Protein AF-A0A3C0JTN6-F1 (afdb_monomer_lite)

pLDDT: mean 71.08, std 10.15, range [43.41, 87.12]

Foldseek 3Di:
DQVLVVLVVQVVCVPPDLVVNLVSLVLQLVQLCCVLVHPDQGPSSVVVVVVCVVVVHDDDDDDVPVVSVLSVVLNVLSVVLNVCCVVPPVVSVVSSVVSSVSCVCCVPVVD

Radius of gyration: 14.16 Å; chains: 1; bounding box: 29×28×34 Å

Structure (mmCIF, N/CA/C/O backbone):
data_AF-A0A3C0JTN6-F1
#
_entry.id   AF-A0A3C0JTN6-F1
#
loop_
_atom_site.group_PDB
_atom_site.id
_atom_site.type_symbol
_atom_site.label_atom_id
_atom_site.label_alt_id
_atom_site.label_comp_id
_atom_site.label_asym_id
_atom_site.label_entity_id
_atom_site.label_seq_id
_atom_site.pdbx_PDB_ins_code
_atom_site.Cartn_x
_atom_site.Cartn_y
_atom_site.Cartn_z
_atom_site.occupancy
_atom_site.B_iso_or_equiv
_atom_site.auth_seq_id
_atom_site.auth_comp_id
_atom_site.auth_asym_id
_atom_site.auth_atom_id
_atom_site.pdbx_PDB_model_num
ATOM 1 N N . MET A 1 1 ? -10.841 8.221 2.201 1.00 43.41 1 MET A N 1
ATOM 2 C CA . MET A 1 1 ? -10.688 9.611 1.697 1.00 43.41 1 MET A CA 1
ATOM 3 C C . MET A 1 1 ? -9.246 10.049 1.403 1.00 43.41 1 MET A C 1
ATOM 5 O O . MET A 1 1 ? -9.002 10.463 0.281 1.00 43.41 1 MET A O 1
ATOM 9 N N . ILE A 1 2 ? -8.278 10.001 2.334 1.00 45.72 2 ILE A N 1
ATOM 10 C CA . ILE A 1 2 ? -6.956 10.657 2.120 1.00 45.72 2 ILE A CA 1
ATOM 11 C C . ILE A 1 2 ? -5.951 9.783 1.353 1.00 45.72 2 ILE A C 1
ATOM 13 O O . ILE A 1 2 ? -5.227 10.288 0.502 1.00 45.72 2 ILE A O 1
ATOM 17 N N . THR A 1 3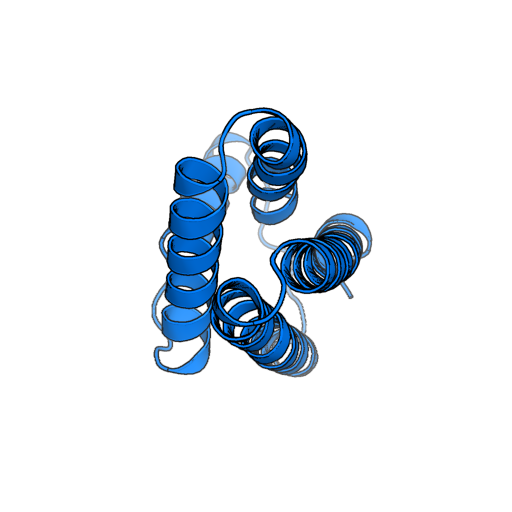 ? -5.979 8.465 1.559 1.00 52.69 3 THR A N 1
ATOM 18 C CA . THR A 1 3 ? -5.306 7.485 0.684 1.00 52.69 3 THR A CA 1
ATOM 19 C C . THR A 1 3 ? -5.796 7.601 -0.761 1.00 52.69 3 THR A C 1
ATOM 21 O O . THR A 1 3 ? -4.994 7.623 -1.688 1.00 52.69 3 THR A O 1
ATOM 24 N N . SER A 1 4 ? -7.106 7.772 -0.945 1.00 46.56 4 SER A N 1
ATOM 25 C CA . SER A 1 4 ? -7.760 7.938 -2.247 1.00 46.56 4 SER A CA 1
ATOM 26 C C . SER A 1 4 ? -7.314 9.220 -2.978 1.00 46.56 4 SER A C 1
ATOM 28 O O . SER A 1 4 ? -7.162 9.206 -4.195 1.00 46.56 4 SER A O 1
ATOM 30 N N . GLY A 1 5 ? -7.030 10.308 -2.246 1.00 48.44 5 GLY A N 1
ATOM 31 C CA . GLY A 1 5 ? -6.509 11.563 -2.810 1.00 48.44 5 GLY A CA 1
ATOM 32 C C . GLY A 1 5 ? -5.041 11.494 -3.256 1.00 48.44 5 GLY A C 1
ATOM 33 O O . GLY A 1 5 ? -4.683 12.069 -4.279 1.00 48.44 5 GLY A O 1
ATOM 34 N N . ILE A 1 6 ? -4.203 10.736 -2.542 1.00 53.38 6 ILE A N 1
ATOM 35 C CA . ILE A 1 6 ? -2.805 10.475 -2.937 1.00 53.38 6 ILE A CA 1
ATOM 36 C C . ILE A 1 6 ? -2.745 9.517 -4.147 1.00 53.38 6 ILE A C 1
ATOM 38 O O . ILE A 1 6 ? -1.827 9.597 -4.956 1.00 53.38 6 ILE A O 1
ATOM 42 N N . LEU A 1 7 ? -3.756 8.661 -4.328 1.00 52.06 7 LEU A N 1
ATOM 43 C CA . LEU A 1 7 ? -3.889 7.765 -5.485 1.00 52.06 7 LEU A CA 1
ATOM 44 C C . LEU A 1 7 ? -4.445 8.457 -6.743 1.00 52.06 7 LEU A C 1
ATOM 46 O O . LEU A 1 7 ? -4.065 8.091 -7.849 1.00 52.06 7 LEU A O 1
ATOM 50 N N . ALA A 1 8 ? -5.268 9.503 -6.615 1.00 50.47 8 ALA A N 1
ATOM 51 C CA . ALA A 1 8 ? -5.610 10.373 -7.752 1.00 50.47 8 ALA A CA 1
ATOM 52 C C . ALA A 1 8 ? -4.377 11.122 -8.304 1.00 50.47 8 ALA A C 1
ATOM 54 O O . ALA A 1 8 ? -4.324 11.482 -9.473 1.00 50.47 8 ALA A O 1
ATOM 55 N N . LEU A 1 9 ? -3.351 11.291 -7.469 1.00 50.59 9 LEU A N 1
ATOM 56 C CA . LEU A 1 9 ? -2.022 11.771 -7.846 1.00 50.59 9 LEU A CA 1
ATOM 57 C C . LEU A 1 9 ? -1.167 10.704 -8.546 1.00 50.59 9 LEU A C 1
ATOM 59 O O . LEU A 1 9 ? -0.090 11.041 -9.012 1.00 50.59 9 LEU A O 1
ATOM 63 N N . TYR A 1 10 ? -1.620 9.449 -8.627 1.00 54.94 10 TYR A N 1
ATOM 64 C CA . TYR A 1 10 ? -0.925 8.330 -9.270 1.00 54.94 10 TYR A CA 1
ATOM 65 C C . TYR A 1 10 ? -1.311 8.165 -10.752 1.00 54.94 10 TYR A C 1
ATOM 67 O O . TYR A 1 10 ? -0.499 7.748 -11.577 1.00 54.94 10 TYR A O 1
ATOM 75 N N . THR A 1 11 ? -2.534 8.557 -11.120 1.00 54.53 11 THR A N 1
ATOM 76 C CA . THR A 1 11 ? -3.015 8.543 -12.513 1.00 54.53 11 THR A CA 1
ATOM 77 C C . THR A 1 11 ? -2.295 9.583 -13.373 1.00 54.53 11 THR A C 1
ATOM 79 O O . THR A 1 11 ? -1.909 9.285 -14.502 1.00 54.53 11 THR A O 1
ATOM 82 N N . VAL A 1 12 ? -2.031 10.769 -12.818 1.00 51.31 12 VAL A N 1
ATOM 83 C CA . VAL A 1 12 ? -1.353 11.891 -13.490 1.00 51.31 12 VAL A CA 1
ATOM 84 C C . VAL A 1 12 ? 0.106 11.576 -13.908 1.00 51.31 12 VAL A C 1
ATOM 86 O O . VAL A 1 12 ? 0.456 11.841 -15.056 1.00 51.31 12 VAL A O 1
ATOM 89 N N . PRO A 1 13 ? 0.971 10.971 -13.068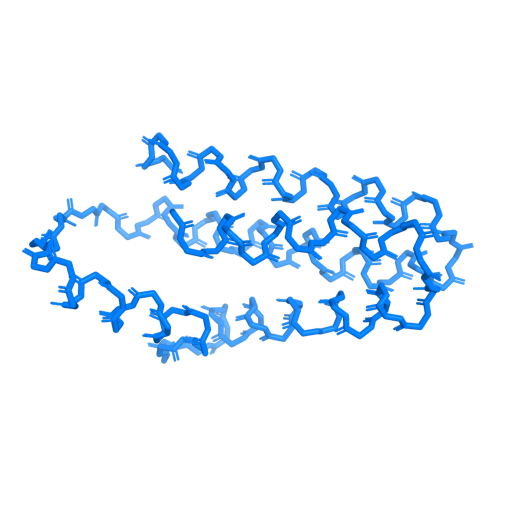 1.00 52.66 13 PRO A N 1
ATOM 90 C CA . PRO A 1 13 ? 2.349 10.637 -13.430 1.00 52.66 13 PRO A CA 1
ATOM 91 C C . PRO A 1 13 ? 2.495 9.381 -14.292 1.00 52.66 13 PRO A C 1
ATOM 93 O O . PRO A 1 13 ? 3.531 9.2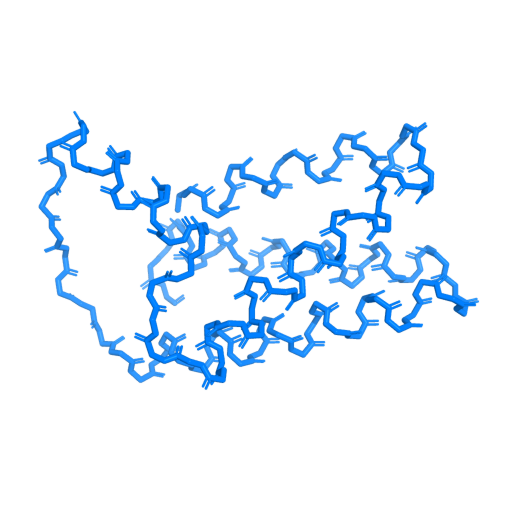56 -14.945 1.00 52.66 13 PRO A O 1
ATOM 96 N N . SER A 1 14 ? 1.479 8.505 -14.379 1.00 51.88 14 SER A N 1
ATOM 97 C CA . SER A 1 14 ? 1.480 7.397 -15.356 1.00 51.88 14 SER A CA 1
ATOM 98 C C . SER A 1 14 ? 1.584 7.883 -16.811 1.00 51.88 14 SER A C 1
ATOM 100 O O . SER A 1 14 ? 2.049 7.140 -17.670 1.00 51.88 14 SER A O 1
ATOM 102 N N . LEU A 1 15 ? 1.241 9.156 -17.062 1.00 52.38 15 LEU A N 1
ATOM 103 C CA . LEU A 1 15 ? 1.406 9.836 -18.349 1.00 52.38 15 LEU A CA 1
ATOM 104 C C . LEU A 1 15 ? 2.720 10.637 -18.489 1.00 52.38 15 LEU A C 1
ATOM 106 O O . LEU A 1 15 ? 3.018 11.078 -19.594 1.00 52.38 15 LEU A O 1
ATOM 110 N N . ALA A 1 16 ? 3.493 10.869 -17.417 1.00 53.84 16 ALA A N 1
ATOM 111 C CA . ALA A 1 16 ? 4.547 11.897 -17.409 1.00 53.84 16 ALA A CA 1
ATOM 112 C C . ALA A 1 16 ? 5.994 11.364 -17.368 1.00 53.84 16 ALA A C 1
ATOM 114 O O . ALA A 1 16 ? 6.845 11.889 -18.082 1.00 53.84 16 ALA A O 1
ATOM 115 N N . SER A 1 17 ? 6.319 10.359 -16.538 1.00 63.66 17 SER A N 1
ATOM 116 C CA . SER A 1 17 ? 7.660 9.734 -16.537 1.00 63.66 17 SER A CA 1
ATOM 117 C C . SER A 1 17 ? 7.691 8.381 -15.816 1.00 63.66 17 SER A C 1
ATOM 119 O O . SER A 1 17 ? 7.160 8.230 -14.715 1.00 63.66 17 SER A O 1
ATOM 121 N N . THR A 1 18 ? 8.383 7.400 -16.397 1.00 68.06 18 THR A N 1
ATOM 122 C CA . THR A 1 18 ? 8.557 6.046 -15.832 1.00 68.06 18 THR A CA 1
ATOM 123 C C . THR A 1 18 ? 9.261 6.046 -14.472 1.00 68.06 18 THR A C 1
ATOM 125 O O . THR A 1 18 ? 8.920 5.248 -13.601 1.00 68.06 18 THR A O 1
ATOM 128 N N . ALA A 1 19 ? 10.191 6.978 -14.247 1.00 69.06 19 ALA A N 1
ATOM 129 C CA . ALA A 1 19 ? 10.888 7.121 -12.969 1.00 69.06 19 ALA A CA 1
ATOM 130 C C . ALA A 1 19 ? 9.953 7.568 -11.830 1.00 69.06 19 ALA A C 1
ATOM 132 O O . ALA A 1 19 ? 10.023 7.026 -10.727 1.00 69.06 19 ALA A O 1
ATOM 133 N N . ALA A 1 20 ? 9.039 8.512 -12.089 1.00 71.00 20 ALA A N 1
ATOM 134 C CA . ALA A 1 20 ? 8.076 8.963 -11.083 1.00 71.00 20 ALA A CA 1
ATOM 135 C C . ALA A 1 20 ? 7.086 7.854 -10.701 1.00 71.00 20 ALA A C 1
ATOM 137 O O . ALA A 1 20 ? 6.763 7.694 -9.524 1.00 71.00 20 ALA A O 1
ATOM 138 N N . VAL A 1 21 ? 6.649 7.058 -11.683 1.00 69.81 21 VAL A N 1
ATOM 139 C CA . VAL A 1 21 ? 5.768 5.903 -11.457 1.00 69.81 21 VAL A CA 1
ATOM 140 C C . VAL A 1 21 ? 6.432 4.886 -10.529 1.00 69.81 21 VAL A C 1
ATOM 142 O O . VAL A 1 21 ? 5.815 4.460 -9.556 1.00 69.81 21 VAL A O 1
ATOM 145 N N . LEU A 1 22 ? 7.703 4.554 -10.767 1.00 73.00 22 LEU A N 1
ATOM 146 C CA . LEU A 1 22 ? 8.450 3.618 -9.924 1.00 73.00 22 LEU A CA 1
ATOM 147 C C . LEU A 1 22 ? 8.608 4.126 -8.482 1.00 73.00 22 LEU A C 1
ATOM 149 O O . LEU A 1 22 ? 8.387 3.377 -7.532 1.00 73.00 22 LEU A O 1
ATOM 153 N N . ILE A 1 23 ? 8.959 5.405 -8.307 1.00 75.81 23 ILE A N 1
ATOM 154 C CA . ILE A 1 23 ? 9.109 6.021 -6.978 1.00 75.81 23 ILE A CA 1
ATOM 155 C C . ILE A 1 23 ? 7.784 5.969 -6.209 1.00 75.81 23 ILE A C 1
ATOM 157 O O . ILE A 1 23 ? 7.771 5.652 -5.019 1.00 75.81 23 ILE A O 1
ATOM 161 N N . LEU A 1 24 ? 6.661 6.228 -6.883 1.00 73.31 24 LEU A N 1
ATOM 162 C CA . LEU A 1 24 ? 5.339 6.145 -6.269 1.00 73.31 24 LEU A CA 1
ATOM 163 C C . LEU A 1 24 ? 4.943 4.700 -5.933 1.00 73.31 24 LEU A C 1
ATOM 165 O O . LEU A 1 24 ? 4.410 4.483 -4.846 1.00 73.31 24 LEU A O 1
ATOM 169 N N . MET A 1 25 ? 5.234 3.714 -6.798 1.00 74.69 25 MET A N 1
ATOM 170 C CA . MET A 1 25 ? 5.027 2.286 -6.490 1.00 74.69 25 MET A CA 1
ATOM 171 C C . MET A 1 25 ? 5.767 1.890 -5.215 1.00 74.69 25 MET A C 1
ATOM 173 O O . MET A 1 25 ? 5.186 1.278 -4.320 1.00 74.69 25 MET A O 1
ATOM 177 N N . LEU A 1 26 ? 7.042 2.273 -5.121 1.00 78.75 26 LEU A N 1
ATOM 178 C CA . LEU A 1 26 ? 7.893 1.972 -3.974 1.00 78.75 26 LEU A CA 1
ATOM 179 C C . LEU A 1 26 ? 7.399 2.660 -2.701 1.00 78.75 26 LEU A C 1
ATOM 181 O O . LEU A 1 26 ? 7.330 2.023 -1.651 1.00 78.75 26 LEU A O 1
ATOM 185 N N . ALA A 1 27 ? 7.002 3.932 -2.787 1.00 76.94 27 ALA A N 1
ATOM 186 C CA . ALA A 1 27 ? 6.427 4.654 -1.657 1.00 76.94 27 ALA A CA 1
ATOM 187 C C . ALA A 1 27 ? 5.130 3.991 -1.159 1.00 76.94 27 ALA A C 1
ATOM 189 O O . ALA A 1 27 ? 4.930 3.850 0.048 1.00 76.94 27 ALA A O 1
ATOM 190 N N . LEU A 1 28 ? 4.272 3.536 -2.078 1.00 75.44 28 LEU A N 1
ATOM 191 C CA . LEU A 1 28 ? 3.015 2.869 -1.746 1.00 75.44 28 LEU A CA 1
ATOM 192 C C . LEU A 1 28 ? 3.257 1.495 -1.112 1.00 75.44 28 LEU A C 1
ATOM 194 O O . LEU A 1 28 ? 2.692 1.185 -0.064 1.00 75.44 28 LEU A O 1
ATOM 198 N N . ALA A 1 29 ? 4.128 0.689 -1.720 1.00 78.62 29 ALA A N 1
ATOM 199 C CA . ALA A 1 29 ? 4.523 -0.610 -1.190 1.00 78.62 29 ALA A CA 1
ATOM 200 C C . ALA A 1 29 ? 5.158 -0.470 0.200 1.00 78.62 29 ALA A C 1
ATOM 202 O O . ALA A 1 29 ? 4.848 -1.260 1.089 1.00 78.62 29 ALA A O 1
ATOM 203 N N . GLY A 1 30 ? 5.969 0.570 0.415 1.00 78.50 30 GLY A N 1
ATOM 204 C CA . GLY A 1 30 ? 6.538 0.912 1.715 1.00 78.50 30 GLY A CA 1
ATOM 205 C C . GLY A 1 30 ? 5.480 1.275 2.761 1.00 78.50 30 GLY A C 1
ATOM 206 O O . GLY A 1 30 ? 5.517 0.746 3.869 1.00 78.50 30 GLY A O 1
ATOM 207 N N . ASP A 1 31 ? 4.499 2.118 2.426 1.00 76.56 31 ASP A N 1
ATOM 208 C CA . ASP A 1 31 ? 3.415 2.475 3.357 1.00 76.56 31 ASP A CA 1
ATOM 209 C C . ASP A 1 31 ? 2.581 1.242 3.744 1.00 76.56 31 ASP A C 1
ATOM 211 O O . ASP A 1 31 ? 2.309 1.021 4.926 1.00 76.56 31 ASP A O 1
ATOM 215 N N . TYR A 1 32 ? 2.249 0.384 2.774 1.00 74.81 32 TYR A N 1
ATOM 216 C CA . TYR A 1 32 ? 1.562 -0.882 3.036 1.00 74.81 32 TYR A CA 1
ATOM 217 C C . TYR A 1 32 ? 2.413 -1.866 3.839 1.00 74.81 32 TYR A C 1
ATOM 219 O O . TYR A 1 32 ? 1.885 -2.510 4.743 1.00 74.81 32 TYR A O 1
ATOM 227 N N . ALA A 1 33 ? 3.715 -1.955 3.567 1.00 77.94 33 ALA A N 1
ATOM 228 C CA . ALA A 1 33 ? 4.632 -2.774 4.350 1.00 77.94 33 ALA A CA 1
ATOM 229 C C . ALA A 1 33 ? 4.627 -2.326 5.815 1.00 77.94 33 ALA A C 1
ATOM 231 O O . ALA A 1 33 ? 4.442 -3.149 6.707 1.00 77.94 33 ALA A O 1
ATOM 232 N N . VAL A 1 34 ? 4.717 -1.019 6.079 1.00 77.00 34 VAL A N 1
ATOM 233 C CA . VAL A 1 34 ? 4.634 -0.489 7.446 1.00 77.00 34 VAL A CA 1
ATOM 234 C C . VAL A 1 34 ? 3.300 -0.854 8.101 1.00 77.00 34 VAL A C 1
ATOM 236 O O . VAL A 1 34 ? 3.303 -1.230 9.265 1.00 77.00 34 VAL A O 1
ATOM 239 N N . ARG A 1 35 ? 2.173 -0.815 7.377 1.00 74.56 35 ARG A N 1
ATOM 240 C CA . ARG A 1 35 ? 0.853 -1.198 7.923 1.00 74.56 35 ARG A CA 1
ATOM 241 C C . ARG A 1 35 ? 0.682 -2.698 8.167 1.00 74.56 35 ARG A C 1
ATOM 243 O O . ARG A 1 35 ? -0.102 -3.075 9.032 1.00 74.56 35 ARG A O 1
ATOM 250 N N . VAL A 1 36 ? 1.341 -3.545 7.378 1.00 77.81 36 VAL A N 1
ATOM 251 C CA . VAL A 1 36 ? 1.264 -5.009 7.507 1.00 77.81 36 VAL A CA 1
ATOM 252 C C . VAL A 1 36 ? 2.210 -5.513 8.591 1.00 77.81 36 VAL A C 1
ATOM 254 O O . VAL A 1 36 ? 1.813 -6.347 9.404 1.00 77.81 36 VAL A O 1
ATOM 257 N N . PHE A 1 37 ? 3.447 -5.018 8.600 1.00 76.44 37 PHE A N 1
ATOM 258 C CA . PHE A 1 37 ? 4.507 -5.491 9.489 1.00 76.44 37 PHE A CA 1
ATOM 259 C C . PHE A 1 37 ? 4.547 -4.752 10.829 1.00 76.44 37 PHE A C 1
ATOM 261 O O . PHE A 1 37 ? 5.093 -5.284 11.794 1.00 76.44 37 PHE A O 1
ATOM 268 N N . THR A 1 38 ? 3.936 -3.568 10.924 1.00 72.06 38 THR A N 1
ATOM 269 C CA . THR A 1 38 ? 3.983 -2.745 12.134 1.00 72.06 38 THR A CA 1
ATOM 270 C C . THR A 1 38 ? 2.591 -2.237 12.516 1.00 72.06 38 THR A C 1
ATOM 272 O O . THR A 1 38 ? 1.848 -1.696 11.706 1.00 72.06 38 THR A O 1
ATOM 275 N N . SER A 1 39 ? 2.253 -2.299 13.806 1.00 64.44 39 SER A N 1
ATOM 276 C CA . SER A 1 39 ? 1.025 -1.691 14.357 1.00 64.44 39 SER A CA 1
ATOM 277 C C . SER A 1 39 ? 1.097 -0.159 14.486 1.00 64.44 39 SER A C 1
ATOM 279 O O . SER A 1 39 ? 0.245 0.457 15.130 1.00 64.44 39 SER A O 1
ATOM 281 N N . GLN A 1 40 ? 2.143 0.465 13.939 1.00 63.06 40 GLN A N 1
ATOM 282 C CA . GLN A 1 40 ? 2.368 1.903 14.011 1.00 63.06 40 GLN A CA 1
ATOM 283 C C . GLN A 1 40 ? 1.568 2.637 12.936 1.00 63.06 40 GLN A C 1
ATOM 285 O O . GLN A 1 40 ? 1.192 2.095 11.897 1.00 63.06 40 GLN A O 1
ATOM 290 N N . LEU A 1 41 ? 1.294 3.912 13.203 1.00 61.28 41 LEU A N 1
ATOM 291 C CA . LEU A 1 41 ? 0.571 4.760 12.273 1.00 61.28 41 LEU A CA 1
ATOM 292 C C . LEU A 1 41 ? 1.447 5.002 11.038 1.00 61.28 41 LEU A C 1
ATOM 294 O O . LEU A 1 41 ? 2.446 5.709 11.119 1.00 61.28 41 LEU A O 1
ATOM 298 N N . SER A 1 42 ? 1.065 4.415 9.903 1.00 69.44 42 SER A N 1
ATOM 299 C CA . SER A 1 42 ? 1.757 4.653 8.631 1.00 69.44 42 SER A CA 1
ATOM 300 C C . SER A 1 42 ? 1.822 6.151 8.292 1.00 69.44 42 SER A C 1
ATOM 302 O O . SER A 1 42 ? 0.902 6.884 8.678 1.00 69.44 42 SER A O 1
ATOM 304 N N . PRO A 1 43 ? 2.842 6.614 7.551 1.00 66.69 43 PRO A N 1
ATOM 305 C CA . PRO A 1 43 ? 2.965 8.011 7.131 1.00 66.69 43 PRO A CA 1
ATOM 306 C C . PRO A 1 43 ? 1.683 8.567 6.496 1.00 66.69 43 PRO A C 1
ATOM 308 O O . PRO A 1 43 ? 1.221 9.655 6.854 1.00 66.69 43 PRO A O 1
ATOM 311 N N . ILE A 1 44 ? 1.032 7.786 5.628 1.00 68.12 44 ILE A N 1
ATOM 312 C CA . ILE A 1 44 ? -0.230 8.190 5.001 1.00 68.12 44 ILE A CA 1
ATOM 313 C C . ILE A 1 44 ? -1.390 8.169 6.009 1.00 68.12 44 ILE A C 1
ATOM 315 O O . ILE A 1 44 ? -2.256 9.045 5.988 1.00 68.12 44 ILE A O 1
ATOM 319 N N . GLY A 1 45 ? -1.407 7.214 6.940 1.00 65.75 45 GLY A N 1
ATOM 320 C CA . GLY A 1 45 ? -2.371 7.182 8.046 1.00 65.75 45 GLY A CA 1
ATOM 321 C C . GLY A 1 45 ? -2.237 8.376 9.001 1.00 65.75 45 GLY A C 1
ATOM 322 O O . GLY A 1 45 ? -3.240 8.864 9.526 1.00 65.75 45 GLY A O 1
ATOM 323 N N . TRP A 1 46 ? -1.021 8.892 9.190 1.00 70.81 46 TRP A N 1
ATOM 324 C CA . TRP A 1 46 ? -0.754 10.096 9.976 1.00 70.81 46 TRP A CA 1
ATOM 325 C C . TRP A 1 46 ? -1.292 11.353 9.293 1.00 70.81 46 TRP A C 1
ATOM 327 O O . TRP A 1 46 ? -2.025 12.116 9.929 1.00 70.81 46 TRP A O 1
ATOM 337 N N . LEU A 1 47 ? -1.030 11.518 7.991 1.00 67.19 47 LEU A N 1
ATOM 338 C CA . LEU A 1 47 ? -1.640 12.580 7.177 1.00 67.19 47 LEU A CA 1
ATOM 339 C C . LEU A 1 47 ? -3.167 12.494 7.218 1.00 67.19 47 LEU A C 1
ATOM 341 O O . LEU A 1 47 ? -3.852 13.499 7.420 1.00 67.19 47 LEU A O 1
ATOM 345 N N . GLY A 1 48 ? -3.670 11.262 7.125 1.00 66.44 48 GLY A N 1
ATOM 346 C CA . GLY A 1 48 ? -5.059 10.888 7.332 1.00 66.44 48 GLY A CA 1
ATOM 347 C C . GLY A 1 48 ? -5.651 11.532 8.583 1.00 66.44 48 GLY A C 1
ATOM 348 O O . GLY A 1 48 ? -6.582 12.336 8.541 1.00 66.44 48 GLY A O 1
ATOM 349 N N . ARG A 1 49 ? -5.030 11.197 9.713 1.00 68.94 49 ARG A N 1
ATOM 350 C CA . ARG A 1 49 ? -5.442 11.622 11.047 1.00 68.94 49 ARG A CA 1
ATOM 351 C C . ARG A 1 49 ? -5.337 13.130 11.247 1.00 68.94 49 ARG A C 1
ATOM 353 O O . ARG A 1 49 ? -6.167 13.713 11.942 1.00 68.94 49 ARG A O 1
ATOM 360 N N . GLN A 1 50 ? -4.319 13.762 10.671 1.00 74.06 50 GLN A N 1
ATOM 361 C CA . GLN A 1 50 ? -4.114 15.200 10.799 1.00 74.06 50 GLN A CA 1
ATOM 362 C C . GLN A 1 50 ? -5.189 15.986 10.045 1.00 74.06 50 GLN A C 1
ATOM 364 O O . GLN A 1 50 ? -5.709 16.970 10.572 1.00 74.06 50 GLN A O 1
ATOM 369 N N . LEU A 1 51 ? -5.580 15.527 8.855 1.00 69.31 51 LEU A N 1
ATOM 370 C CA . LEU A 1 51 ? -6.640 16.173 8.088 1.00 69.31 51 LEU A CA 1
ATOM 371 C C . LEU A 1 51 ? -8.012 15.964 8.739 1.00 69.31 51 LEU A C 1
ATOM 373 O O . LEU A 1 51 ? -8.758 16.925 8.888 1.00 69.31 51 LEU A O 1
ATOM 377 N N . THR A 1 52 ? -8.328 14.753 9.214 1.00 71.88 52 THR A N 1
ATOM 378 C CA . THR A 1 52 ? -9.600 14.502 9.918 1.00 71.88 52 THR A CA 1
ATOM 379 C C . THR A 1 52 ? -9.705 15.305 11.214 1.00 71.88 52 THR A C 1
ATOM 381 O O . THR A 1 52 ? -10.786 15.773 11.555 1.00 71.88 52 THR A O 1
ATOM 384 N N . ARG A 1 53 ? -8.578 15.521 11.915 1.00 73.31 53 ARG A N 1
ATOM 385 C CA . ARG A 1 53 ? -8.506 16.411 13.086 1.00 73.31 53 ARG A CA 1
ATOM 386 C C . ARG A 1 53 ? -8.780 17.866 12.719 1.00 73.31 53 ARG A C 1
ATOM 388 O O . ARG A 1 53 ? -9.539 18.520 13.423 1.00 73.31 53 ARG A O 1
ATOM 395 N N . ARG A 1 54 ? -8.197 18.362 11.623 1.00 78.06 54 ARG A N 1
ATOM 396 C CA . ARG A 1 54 ? -8.447 19.729 11.132 1.00 78.06 54 ARG A CA 1
ATOM 397 C C . ARG A 1 54 ? -9.886 19.931 10.657 1.00 78.06 54 ARG A C 1
ATOM 399 O O . ARG A 1 54 ? -10.419 21.017 10.819 1.00 78.06 54 ARG A O 1
ATOM 406 N N . LEU A 1 55 ? -10.510 18.885 10.121 1.00 77.00 55 LEU A N 1
ATOM 407 C CA . LEU A 1 55 ? -11.905 18.892 9.670 1.00 77.00 55 LEU A CA 1
ATOM 408 C C . LEU A 1 55 ? -12.916 18.612 10.798 1.00 77.00 55 LEU A C 1
ATOM 410 O O . LEU A 1 55 ? -14.110 18.527 10.530 1.00 77.00 55 LEU A O 1
ATOM 414 N N . GLY A 1 56 ? -12.468 18.439 12.049 1.00 73.81 56 GLY A N 1
ATOM 415 C CA . GLY A 1 56 ? -13.351 18.189 13.195 1.00 73.81 56 GLY A CA 1
ATOM 416 C C . GLY A 1 56 ? -14.124 16.864 13.128 1.00 73.81 56 GLY A C 1
ATOM 417 O O . GLY A 1 56 ? -15.103 16.681 13.852 1.00 73.81 56 GLY A O 1
ATOM 418 N N . MET A 1 57 ? -13.708 15.931 12.268 1.00 72.25 57 MET A N 1
ATOM 419 C CA . MET A 1 57 ? -14.401 14.660 12.073 1.00 72.25 57 MET A CA 1
ATOM 420 C C . MET A 1 57 ? -14.162 13.731 13.266 1.00 72.25 57 MET A C 1
ATOM 422 O O . MET A 1 57 ? -13.020 13.417 13.617 1.00 72.25 57 MET A O 1
ATOM 426 N N . LYS A 1 58 ? -15.252 13.264 13.886 1.00 68.25 58 LYS A N 1
ATOM 427 C CA . LYS A 1 58 ? -15.183 12.265 14.956 1.00 68.25 58 LYS A CA 1
ATOM 428 C C . LYS A 1 58 ? -14.829 10.896 14.359 1.00 68.25 58 LYS A C 1
ATOM 430 O O . LYS A 1 58 ? -15.412 10.518 13.343 1.00 68.25 58 LYS A O 1
ATOM 435 N N . PRO A 1 59 ? -13.897 10.143 14.966 1.00 64.94 59 PRO A N 1
ATOM 436 C CA . PRO A 1 59 ? -13.571 8.803 14.501 1.00 64.94 59 PRO A CA 1
ATOM 437 C C . PRO A 1 59 ? -14.800 7.901 14.633 1.00 64.94 59 PRO A C 1
ATOM 439 O O . PRO A 1 59 ? -15.351 7.746 15.723 1.00 64.94 59 PRO A O 1
ATOM 442 N N . LYS A 1 60 ? -15.224 7.315 13.514 1.00 69.56 60 LYS A N 1
ATOM 443 C CA . LYS A 1 60 ? -16.276 6.302 13.489 1.00 69.56 60 LYS A CA 1
ATOM 444 C C . LYS A 1 60 ? -15.669 4.960 13.922 1.00 69.56 60 LYS A C 1
ATOM 446 O O . LYS A 1 60 ? -14.626 4.580 13.383 1.00 69.56 60 LYS A O 1
ATOM 451 N N . PRO A 1 61 ? -16.257 4.257 14.904 1.00 65.88 61 PRO A N 1
ATOM 452 C CA . PRO A 1 61 ? -15.819 2.913 15.246 1.00 65.88 61 PRO A CA 1
ATOM 453 C C . PRO A 1 61 ? -16.093 1.991 14.054 1.00 65.88 61 PRO A C 1
ATOM 455 O O . PRO A 1 61 ? -17.204 1.954 13.531 1.00 65.88 61 PRO A O 1
ATOM 458 N N . MET A 1 62 ? -15.062 1.277 13.619 1.00 68.56 62 MET A N 1
ATOM 459 C CA . MET A 1 62 ? -15.111 0.328 12.511 1.00 68.56 62 MET A CA 1
ATOM 460 C C . MET A 1 62 ? -14.424 -0.958 12.954 1.00 68.56 62 MET A C 1
ATOM 462 O O . MET A 1 62 ? -13.454 -0.917 13.720 1.00 68.56 62 MET A O 1
ATOM 466 N N . ASP A 1 63 ? -14.937 -2.089 12.478 1.00 72.56 63 ASP A N 1
ATOM 467 C CA . ASP A 1 63 ? -14.338 -3.386 12.749 1.00 72.56 63 ASP A CA 1
ATOM 468 C C . ASP A 1 63 ? -12.919 -3.443 12.164 1.00 72.56 63 ASP A C 1
ATOM 470 O O . ASP A 1 63 ? -12.662 -3.085 11.012 1.00 72.56 63 ASP A O 1
ATOM 474 N N . LYS A 1 64 ? -11.965 -3.868 12.991 1.00 70.44 64 LYS A N 1
ATOM 475 C CA . LYS A 1 64 ? -10.560 -3.952 12.596 1.00 70.44 64 LYS A CA 1
ATOM 476 C C . LYS A 1 64 ? -10.287 -5.166 11.715 1.00 70.44 64 LYS A C 1
ATOM 478 O O . LYS A 1 64 ? -9.336 -5.116 10.938 1.00 70.44 64 LYS A O 1
ATOM 483 N N . ALA A 1 65 ? -11.067 -6.241 11.830 1.00 74.62 65 ALA A N 1
ATOM 484 C CA . ALA A 1 65 ? -10.777 -7.485 11.122 1.00 74.62 65 ALA A CA 1
ATOM 485 C C . ALA A 1 65 ? -10.886 -7.347 9.585 1.00 74.62 65 ALA A C 1
ATOM 487 O O . ALA A 1 65 ? -9.900 -7.671 8.912 1.00 74.62 65 ALA A O 1
ATOM 488 N N . PRO A 1 66 ? -11.972 -6.784 9.010 1.00 74.25 66 PRO A N 1
ATOM 489 C CA . PRO A 1 66 ? -12.064 -6.544 7.565 1.00 74.25 66 PRO A CA 1
ATOM 490 C C . PRO A 1 66 ? -10.976 -5.585 7.073 1.00 74.25 66 PRO A C 1
ATOM 492 O O . PRO A 1 66 ? -10.348 -5.801 6.037 1.00 74.25 66 PRO A O 1
ATOM 495 N N . LYS A 1 67 ? -10.654 -4.571 7.883 1.00 74.12 67 LYS A N 1
ATOM 496 C CA . LYS A 1 67 ? -9.646 -3.566 7.539 1.00 74.12 67 LYS A CA 1
ATOM 497 C C . LYS A 1 67 ? -8.235 -4.143 7.440 1.00 74.12 67 LYS A C 1
ATOM 499 O O . LYS A 1 67 ? -7.476 -3.785 6.543 1.00 74.12 67 LYS A O 1
ATOM 504 N N . ILE A 1 68 ? -7.873 -5.053 8.345 1.00 77.56 68 ILE A N 1
ATOM 505 C CA . ILE A 1 68 ? -6.575 -5.743 8.305 1.00 77.56 68 ILE A CA 1
ATOM 506 C C . ILE A 1 68 ? -6.487 -6.640 7.065 1.00 77.56 68 ILE A C 1
ATOM 508 O O . ILE A 1 68 ? -5.426 -6.719 6.443 1.00 77.56 68 ILE A O 1
ATOM 512 N N . PHE A 1 69 ? -7.592 -7.279 6.676 1.00 81.44 69 PHE A N 1
ATOM 513 C CA . PHE A 1 69 ? -7.651 -8.054 5.441 1.00 81.44 69 PHE A CA 1
ATOM 514 C C . PHE A 1 69 ? -7.432 -7.166 4.206 1.00 81.44 69 PHE A C 1
ATOM 516 O O . PHE A 1 69 ? -6.536 -7.453 3.411 1.00 81.44 69 PHE A O 1
ATOM 523 N N . ALA A 1 70 ? -8.142 -6.039 4.101 1.00 80.19 70 ALA A N 1
ATOM 524 C CA . ALA A 1 70 ? -7.975 -5.078 3.009 1.00 80.19 70 ALA A CA 1
ATOM 525 C C . ALA A 1 70 ? -6.537 -4.532 2.916 1.00 80.19 70 ALA A C 1
ATOM 527 O O . ALA A 1 70 ? -5.978 -4.411 1.826 1.00 80.19 70 ALA A O 1
ATOM 528 N N . VAL A 1 71 ? -5.890 -4.272 4.059 1.00 78.12 71 VAL A N 1
ATOM 529 C CA . VAL A 1 71 ? -4.483 -3.841 4.109 1.00 78.12 71 VAL A CA 1
ATOM 530 C C . VAL A 1 71 ? -3.536 -4.916 3.565 1.00 78.12 71 VAL A C 1
ATOM 532 O O . VAL A 1 71 ? -2.630 -4.595 2.798 1.00 78.12 71 VAL A O 1
ATOM 535 N N . ARG A 1 72 ? -3.738 -6.192 3.916 1.00 82.75 72 ARG A N 1
ATOM 536 C CA . ARG A 1 72 ? -2.895 -7.298 3.427 1.00 82.75 72 ARG A CA 1
ATOM 537 C C . ARG A 1 72 ? -3.079 -7.547 1.934 1.00 82.75 72 ARG A C 1
ATOM 539 O O . ARG A 1 72 ? -2.090 -7.716 1.227 1.00 82.75 72 ARG A O 1
ATOM 546 N N . VAL A 1 73 ? -4.321 -7.524 1.451 1.00 82.50 73 VAL A N 1
ATOM 547 C CA . VAL A 1 73 ? -4.616 -7.624 0.015 1.00 82.50 73 VAL A CA 1
ATOM 548 C C . VAL A 1 73 ? -3.973 -6.450 -0.723 1.00 82.50 73 VAL A C 1
ATOM 550 O O . VAL A 1 73 ? -3.241 -6.661 -1.685 1.00 82.50 73 VAL A O 1
ATOM 553 N N . GLY A 1 74 ? -4.138 -5.224 -0.220 1.00 81.88 74 GLY A N 1
ATOM 554 C CA . GLY A 1 74 ? -3.526 -4.037 -0.811 1.00 81.88 74 GLY A CA 1
ATOM 555 C C . GLY A 1 74 ? -1.996 -4.090 -0.872 1.00 81.88 74 GLY A C 1
ATOM 556 O O . GLY A 1 74 ? -1.412 -3.678 -1.872 1.00 81.88 74 GLY A O 1
ATOM 557 N N . PHE A 1 75 ? -1.341 -4.677 0.135 1.00 83.69 75 PHE A N 1
ATOM 558 C CA . PHE A 1 75 ? 0.101 -4.928 0.107 1.00 83.69 75 PHE A CA 1
ATOM 559 C C . PHE A 1 75 ? 0.502 -5.902 -1.004 1.00 83.69 75 PHE A C 1
ATOM 561 O O . PHE A 1 75 ? 1.471 -5.637 -1.711 1.00 83.69 75 PHE A O 1
ATOM 568 N N . I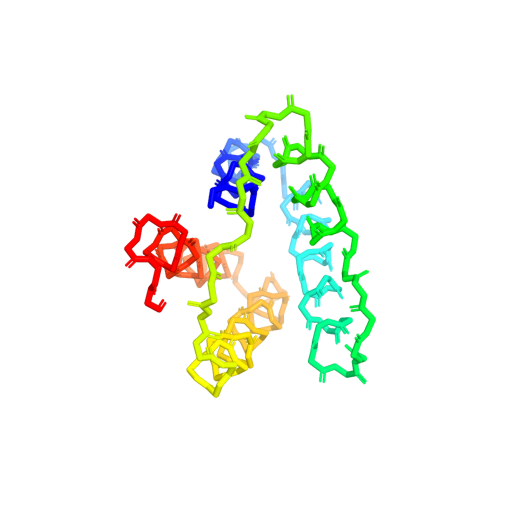LE A 1 76 ? -0.248 -6.993 -1.200 1.00 87.12 76 ILE A N 1
ATOM 569 C CA . ILE A 1 76 ? 0.029 -7.955 -2.277 1.00 87.12 76 ILE A CA 1
ATOM 570 C C . ILE A 1 76 ? -0.029 -7.253 -3.634 1.00 87.12 76 ILE A C 1
ATOM 572 O O . ILE A 1 76 ? 0.898 -7.401 -4.426 1.00 87.12 76 ILE A O 1
ATOM 576 N N . PHE A 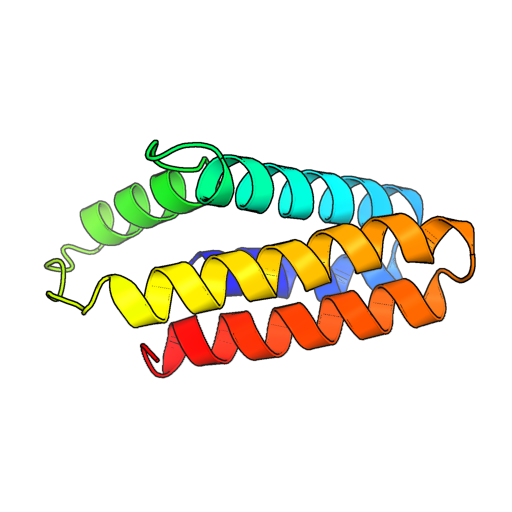1 77 ? -1.060 -6.441 -3.883 1.00 83.19 77 PHE A N 1
ATOM 577 C CA . PHE A 1 77 ? -1.183 -5.653 -5.114 1.00 83.19 77 PHE A CA 1
ATOM 578 C C . PHE A 1 77 ? -0.045 -4.632 -5.280 1.00 83.19 77 PHE A C 1
ATOM 580 O O . PHE A 1 77 ? 0.506 -4.498 -6.369 1.00 83.19 77 PHE A O 1
ATOM 587 N N . ALA A 1 78 ? 0.350 -3.934 -4.212 1.00 83.25 78 ALA A N 1
ATOM 588 C CA . ALA A 1 78 ? 1.446 -2.966 -4.269 1.00 83.25 78 ALA A CA 1
ATOM 589 C C . ALA A 1 78 ? 2.798 -3.645 -4.554 1.00 83.25 78 ALA A C 1
ATOM 591 O O . ALA A 1 78 ? 3.555 -3.191 -5.409 1.00 83.25 78 ALA A O 1
ATOM 592 N N . ALA A 1 79 ? 3.087 -4.761 -3.881 1.00 84.19 79 ALA A N 1
ATOM 593 C CA . ALA A 1 79 ? 4.320 -5.519 -4.068 1.00 84.19 79 ALA A CA 1
ATOM 594 C C . ALA A 1 79 ? 4.389 -6.163 -5.460 1.00 84.19 79 ALA A C 1
ATOM 596 O O . ALA A 1 79 ? 5.424 -6.102 -6.122 1.00 84.19 79 ALA A O 1
ATOM 597 N N . SER A 1 80 ? 3.277 -6.735 -5.932 1.00 85.31 80 SER A N 1
ATOM 598 C CA . SER A 1 80 ? 3.199 -7.298 -7.284 1.00 85.31 80 SER A CA 1
ATOM 599 C C . SER A 1 80 ? 3.310 -6.220 -8.360 1.00 85.31 80 SER A C 1
ATOM 601 O O . SER A 1 80 ? 4.010 -6.442 -9.340 1.00 85.31 80 SER A O 1
ATOM 603 N N . SER A 1 81 ? 2.738 -5.029 -8.155 1.00 82.25 81 SER A N 1
ATOM 604 C CA . SER A 1 81 ? 2.937 -3.880 -9.047 1.00 82.25 81 SER A CA 1
ATOM 605 C C . SER A 1 81 ? 4.417 -3.485 -9.160 1.00 82.25 81 SER A C 1
ATOM 607 O O . SER A 1 81 ? 4.897 -3.276 -10.269 1.00 82.25 81 SER A O 1
ATOM 609 N N . VAL A 1 82 ? 5.160 -3.423 -8.046 1.00 83.31 82 VAL A N 1
ATOM 610 C CA . VAL A 1 82 ? 6.612 -3.141 -8.063 1.00 83.31 82 VAL A CA 1
ATOM 611 C C . VAL A 1 82 ? 7.379 -4.241 -8.801 1.00 83.31 82 VAL A C 1
ATOM 613 O O . VAL A 1 82 ? 8.232 -3.943 -9.631 1.00 83.31 82 VAL A O 1
ATOM 616 N N . GLY A 1 83 ? 7.081 -5.512 -8.515 1.00 84.38 83 GLY A N 1
ATOM 617 C CA . GLY A 1 83 ? 7.758 -6.645 -9.150 1.00 84.38 83 GLY A CA 1
ATOM 618 C C . GLY A 1 83 ? 7.508 -6.716 -10.657 1.00 84.38 83 GLY A C 1
ATOM 619 O O . GLY A 1 83 ? 8.441 -6.913 -11.433 1.00 84.38 83 GLY A O 1
ATOM 620 N N . LEU A 1 84 ? 6.260 -6.494 -11.078 1.00 84.50 84 LEU A N 1
ATOM 621 C CA . LEU A 1 84 ? 5.859 -6.511 -12.484 1.00 84.50 84 LEU A CA 1
ATOM 622 C C . LEU A 1 84 ? 6.446 -5.346 -13.277 1.00 84.50 84 LEU A C 1
ATOM 624 O O . LEU A 1 84 ? 6.626 -5.493 -14.479 1.00 84.50 84 LEU A O 1
ATOM 628 N N . PHE A 1 85 ? 6.798 -4.228 -12.636 1.00 80.06 85 PHE A N 1
ATOM 629 C CA . PHE A 1 85 ? 7.369 -3.071 -13.328 1.00 80.06 85 PHE A CA 1
ATOM 630 C C . PHE A 1 85 ? 8.661 -3.410 -14.087 1.00 80.06 85 PHE A C 1
ATOM 632 O O . PHE A 1 85 ? 8.915 -2.848 -15.149 1.00 80.06 85 PHE A O 1
ATOM 639 N N . PHE A 1 86 ? 9.459 -4.352 -13.572 1.00 80.25 86 PHE A N 1
ATOM 640 C CA . PHE A 1 86 ? 10.693 -4.803 -14.222 1.00 80.25 86 PHE A CA 1
ATOM 641 C C . PHE A 1 86 ? 10.456 -5.790 -15.375 1.00 80.25 86 PHE A C 1
ATOM 643 O O . PHE A 1 86 ? 11.349 -5.973 -16.198 1.00 80.25 86 PHE A O 1
ATOM 650 N N . ALA A 1 87 ? 9.281 -6.425 -15.433 1.00 84.81 87 ALA A N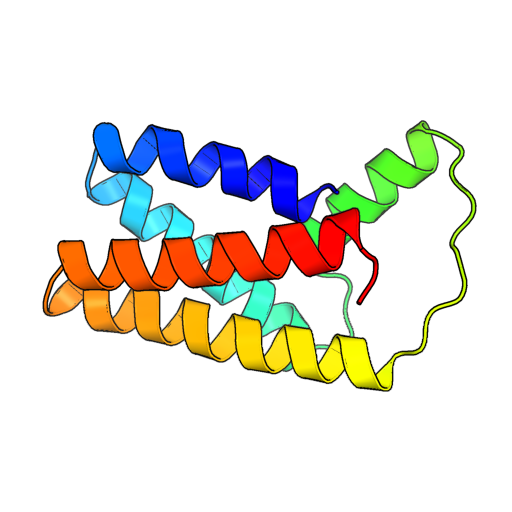 1
ATOM 651 C CA . ALA A 1 87 ? 8.913 -7.372 -16.484 1.00 84.81 87 ALA A CA 1
ATOM 652 C C . ALA A 1 87 ? 8.111 -6.689 -17.602 1.00 84.81 87 ALA A C 1
ATOM 654 O O . ALA A 1 87 ? 8.484 -6.768 -18.768 1.00 84.81 87 ALA A O 1
ATOM 655 N N . ASP A 1 88 ? 7.030 -5.998 -17.237 1.00 79.44 88 ASP A N 1
ATOM 656 C CA . ASP A 1 88 ? 6.200 -5.207 -18.141 1.00 79.44 88 ASP A CA 1
ATOM 657 C C . ASP A 1 88 ? 5.590 -4.005 -17.385 1.00 79.44 88 ASP A C 1
ATOM 659 O O . ASP A 1 88 ? 4.694 -4.176 -16.542 1.00 79.44 88 ASP A O 1
ATOM 663 N N . PRO A 1 89 ? 6.030 -2.771 -17.694 1.00 72.94 89 PRO A N 1
ATOM 664 C CA . PRO A 1 89 ? 5.508 -1.557 -17.072 1.00 72.94 89 PRO A CA 1
ATOM 665 C C . PRO A 1 89 ? 3.999 -1.356 -17.272 1.00 72.94 89 PRO A C 1
ATOM 667 O O . PRO A 1 89 ? 3.336 -0.789 -16.406 1.00 72.94 89 PRO A O 1
ATOM 670 N N . THR A 1 90 ? 3.435 -1.826 -18.384 1.00 77.12 90 THR A N 1
ATOM 671 C CA . THR A 1 90 ? 2.013 -1.665 -18.723 1.00 77.12 90 THR A CA 1
ATOM 672 C C . THR A 1 90 ? 1.142 -2.498 -17.792 1.00 77.12 90 THR A C 1
ATOM 674 O O . THR A 1 90 ? 0.164 -2.006 -17.224 1.00 77.12 90 THR A O 1
ATOM 677 N N . ILE A 1 91 ? 1.534 -3.756 -17.583 1.00 78.94 91 ILE A N 1
ATOM 678 C CA . ILE A 1 91 ? 0.835 -4.680 -16.683 1.00 78.94 91 ILE A CA 1
ATOM 679 C C . ILE A 1 91 ? 0.962 -4.191 -15.237 1.00 78.94 91 ILE A C 1
ATOM 681 O O . ILE A 1 91 ? -0.021 -4.187 -14.496 1.00 78.94 91 ILE A O 1
ATOM 685 N N . ALA A 1 92 ? 2.145 -3.708 -14.851 1.00 77.56 92 ALA A N 1
ATOM 686 C CA . ALA A 1 92 ? 2.378 -3.122 -13.535 1.00 77.56 92 ALA A CA 1
ATOM 687 C C . ALA A 1 92 ? 1.447 -1.933 -13.250 1.00 77.56 92 ALA A C 1
ATOM 689 O O . ALA A 1 92 ? 0.844 -1.856 -12.179 1.00 77.56 92 ALA A O 1
ATOM 690 N N . ILE A 1 93 ? 1.276 -1.030 -14.222 1.00 75.50 93 ILE A N 1
ATOM 691 C CA . ILE A 1 93 ? 0.342 0.096 -14.110 1.00 75.50 93 ILE A CA 1
ATOM 692 C C . ILE A 1 93 ? -1.099 -0.408 -13.960 1.00 75.50 93 ILE A C 1
ATOM 694 O O . ILE A 1 93 ? -1.814 0.084 -13.087 1.00 75.50 93 ILE A O 1
ATOM 698 N N . GLY A 1 94 ? -1.514 -1.414 -14.736 1.00 77.06 94 GLY A N 1
ATOM 699 C CA . GLY A 1 94 ? -2.851 -2.009 -14.627 1.00 77.06 94 GLY A CA 1
ATOM 700 C C . GLY A 1 94 ? -3.141 -2.592 -13.237 1.00 77.06 94 GLY A C 1
ATOM 701 O O . GLY A 1 94 ? -4.198 -2.338 -12.658 1.00 77.06 94 GLY A O 1
ATOM 702 N N . VAL A 1 95 ? -2.178 -3.304 -12.647 1.00 81.12 95 VAL A N 1
ATOM 703 C CA . VAL A 1 95 ? -2.287 -3.843 -11.277 1.00 81.12 95 VAL A CA 1
ATOM 704 C C . VAL A 1 95 ? -2.357 -2.716 -10.239 1.00 81.12 95 VAL A C 1
ATOM 706 O O . VAL A 1 95 ? -3.194 -2.759 -9.332 1.00 81.12 95 VAL A O 1
ATOM 709 N N . GLY A 1 96 ? -1.545 -1.666 -10.399 1.00 77.94 96 GLY A N 1
ATOM 710 C CA . GLY A 1 96 ? -1.606 -0.465 -9.562 1.00 77.94 96 GLY A CA 1
ATOM 711 C C . GLY A 1 96 ? -2.950 0.273 -9.651 1.00 77.94 96 GLY A C 1
ATOM 712 O O . GLY A 1 96 ? -3.466 0.753 -8.640 1.00 77.94 96 GLY A O 1
ATOM 713 N N . GLN A 1 97 ? -3.574 0.312 -10.831 1.00 73.38 97 GLN A N 1
ATOM 714 C CA . GLN A 1 97 ? -4.918 0.872 -11.011 1.00 73.38 97 GLN A CA 1
ATOM 715 C C . GLN A 1 97 ? -6.008 0.017 -10.350 1.00 73.38 97 GLN A C 1
ATOM 717 O O . GLN A 1 97 ? -6.940 0.562 -9.758 1.00 73.38 97 GLN A O 1
ATOM 722 N N . GLY A 1 98 ? -5.873 -1.312 -10.365 1.00 77.19 98 GLY A N 1
ATOM 723 C CA . GLY A 1 98 ? -6.757 -2.199 -9.602 1.00 77.19 98 GLY A CA 1
ATOM 724 C C . GLY A 1 98 ? -6.701 -1.914 -8.097 1.00 77.19 98 GLY A C 1
ATOM 725 O O . GLY A 1 98 ? -7.734 -1.758 -7.443 1.00 77.19 98 GLY A O 1
ATOM 726 N N . LEU A 1 99 ? -5.494 -1.733 -7.554 1.00 78.50 99 LEU A N 1
ATOM 727 C CA . LEU A 1 99 ? -5.301 -1.318 -6.161 1.00 78.50 99 LEU A CA 1
ATOM 728 C C . LEU A 1 99 ? -5.941 0.043 -5.859 1.00 78.50 99 LEU A C 1
ATOM 730 O O . LEU A 1 99 ? -6.501 0.249 -4.779 1.00 78.50 99 LEU A O 1
ATOM 734 N N . MET A 1 100 ? -5.871 0.979 -6.806 1.00 75.00 100 MET A N 1
ATOM 735 C CA . MET A 1 100 ? -6.527 2.276 -6.680 1.00 75.00 100 MET A CA 1
ATOM 736 C C . MET A 1 100 ? -8.044 2.128 -6.551 1.00 75.00 100 MET A C 1
ATOM 738 O O . MET A 1 100 ? -8.628 2.747 -5.660 1.00 75.00 100 MET A O 1
ATOM 742 N N . ALA A 1 101 ? -8.673 1.300 -7.388 1.00 75.00 101 ALA A N 1
ATOM 743 C CA . ALA A 1 101 ? -10.112 1.067 -7.332 1.00 75.00 101 ALA A CA 1
ATOM 744 C C . ALA A 1 101 ? -10.541 0.537 -5.953 1.00 75.00 101 ALA A C 1
ATOM 746 O O . ALA A 1 101 ? -11.456 1.089 -5.341 1.00 75.00 101 ALA A O 1
ATOM 747 N N . PHE A 1 102 ? -9.825 -0.451 -5.407 1.00 75.75 102 PHE A N 1
ATOM 748 C CA . PHE A 1 102 ? -10.124 -0.990 -4.076 1.00 75.75 102 PHE A CA 1
ATOM 749 C C . PHE A 1 102 ? -9.941 0.033 -2.953 1.00 75.75 102 PHE A C 1
ATOM 751 O O . PHE A 1 102 ? -10.783 0.131 -2.066 1.00 75.75 102 PHE A O 1
ATOM 758 N N . ASN A 1 103 ? -8.894 0.856 -3.010 1.00 75.38 103 ASN A N 1
ATOM 759 C CA . ASN A 1 103 ? -8.681 1.927 -2.032 1.00 75.38 103 ASN A CA 1
ATOM 760 C C . ASN A 1 103 ? -9.713 3.056 -2.109 1.00 75.38 103 ASN A C 1
ATOM 762 O O . ASN A 1 103 ? -9.929 3.785 -1.135 1.00 75.38 103 ASN A O 1
ATOM 766 N N . LEU A 1 104 ? -10.308 3.265 -3.280 1.00 72.75 104 LEU A N 1
ATOM 767 C CA . LEU A 1 104 ? -11.379 4.232 -3.456 1.00 72.75 104 LEU A CA 1
ATOM 768 C C . LEU A 1 104 ? -12.681 3.677 -2.873 1.00 72.75 104 LEU A C 1
ATOM 770 O O . LEU A 1 104 ? -13.362 4.397 -2.150 1.00 72.75 104 LEU A O 1
ATOM 774 N N . LEU A 1 105 ? -12.959 2.389 -3.090 1.00 71.94 105 LEU A N 1
ATOM 775 C CA . LEU A 1 105 ? -14.099 1.690 -2.496 1.00 71.94 105 LEU A CA 1
ATOM 776 C C . LEU A 1 105 ? -14.006 1.633 -0.961 1.00 71.94 105 LEU A C 1
ATOM 778 O O . LEU A 1 105 ? -14.932 2.116 -0.318 1.00 71.94 105 LEU A O 1
ATOM 782 N N . ASP A 1 106 ? -12.884 1.201 -0.366 1.00 70.69 106 ASP A N 1
ATOM 783 C CA . ASP A 1 106 ? -12.669 1.268 1.104 1.00 70.69 106 ASP A CA 1
ATOM 784 C C . ASP A 1 106 ? -12.802 2.715 1.612 1.00 70.69 106 ASP A C 1
ATOM 786 O O . ASP A 1 106 ? -13.342 2.988 2.680 1.00 70.69 106 ASP A O 1
ATOM 790 N N . GLY A 1 107 ? -12.351 3.689 0.816 1.00 68.62 107 GLY A N 1
ATOM 791 C CA . GLY A 1 107 ? -12.356 5.099 1.186 1.00 68.62 107 GLY A CA 1
ATOM 792 C C . GLY A 1 107 ? -13.706 5.821 1.102 1.00 68.62 107 GLY A C 1
ATOM 793 O O . GLY A 1 107 ? -13.835 6.847 1.778 1.00 68.62 107 GLY A O 1
ATOM 794 N N . VAL A 1 108 ? -14.635 5.355 0.259 1.00 67.19 108 VAL A N 1
ATOM 795 C CA . VAL A 1 108 ? -15.972 5.942 0.014 1.00 67.19 108 VAL A CA 1
ATOM 796 C C . VAL A 1 108 ? -17.061 5.142 0.717 1.00 67.19 108 VAL A C 1
ATOM 798 O O . VAL A 1 108 ? -17.980 5.726 1.285 1.00 67.19 108 VAL A O 1
ATOM 801 N N . LEU A 1 109 ? -16.958 3.817 0.664 1.00 67.31 109 LEU A N 1
ATOM 802 C CA . LEU A 1 109 ? -17.980 2.899 1.149 1.00 67.31 109 LEU A CA 1
ATOM 803 C C . LEU A 1 109 ? -17.670 2.364 2.556 1.00 67.31 109 LEU A C 1
ATOM 805 O O . LEU A 1 109 ? -18.562 1.784 3.167 1.00 67.31 109 LEU A O 1
ATOM 809 N N . ASP A 1 110 ? -16.468 2.624 3.094 1.00 64.31 110 ASP A N 1
ATOM 810 C CA . ASP A 1 110 ? -16.066 2.235 4.460 1.00 64.31 110 ASP A CA 1
ATOM 811 C C . ASP A 1 110 ? -16.179 0.704 4.678 1.00 64.31 110 ASP A C 1
ATOM 813 O O . ASP A 1 110 ? -16.578 0.255 5.754 1.00 64.31 110 ASP A O 1
ATOM 817 N N . ILE A 1 111 ? -15.874 -0.074 3.622 1.00 54.41 111 ILE A N 1
ATOM 818 C CA . ILE A 1 111 ? -15.882 -1.554 3.553 1.00 54.41 111 ILE A CA 1
ATOM 819 C C . ILE A 1 111 ? -14.469 -2.117 3.460 1.00 54.41 111 ILE A C 1
ATOM 821 O O . ILE A 1 111 ? -13.688 -1.576 2.647 1.00 54.41 111 ILE A O 1
#

Secondary structure (DSSP, 8-state):
-HHHHHHHHHHTGGGT-HHHHHHHHHHHHHHHHHHHH-SS--HHHHHHHHHHHHTTPPPPP--HHHHHHHHHHHHHHHHHHHHHHTT-HHHHHHHHHHHHHHHHHHHHH--

Sequence (111 aa):
MITSGILALYTVPSLASTAAVLILMLALAGDYAVRVFTSQLSPIGWLGRQLTRRLGMKPKPMDKAPKIFAVRVGFIFAASSVGLFFADPTIAIGVGQGLMAFNLLDGVLDI